Protein AF-A0A947FS36-F1 (afdb_monomer_lite)

Structure (mmCIF, N/CA/C/O backbone):
data_AF-A0A947FS36-F1
#
_entry.id   AF-A0A947FS36-F1
#
loop_
_atom_site.group_PDB
_atom_site.id
_atom_site.type_symbol
_atom_site.label_atom_id
_atom_site.label_alt_id
_atom_site.label_comp_id
_atom_site.label_asym_id
_atom_site.label_entity_id
_atom_site.label_seq_id
_atom_site.pdbx_PDB_ins_code
_atom_site.Cartn_x
_atom_site.Cartn_y
_atom_site.Cartn_z
_atom_site.occupancy
_atom_site.B_iso_or_equiv
_atom_site.auth_seq_id
_atom_site.auth_comp_id
_atom_site.auth_asym_id
_atom_site.auth_atom_id
_atom_site.pdbx_PDB_model_num
ATOM 1 N N . LEU A 1 1 ? 10.076 -8.261 31.328 1.00 41.41 1 LEU A N 1
ATOM 2 C CA . LEU A 1 1 ? 10.360 -7.768 29.961 1.00 41.41 1 LEU A CA 1
ATOM 3 C C . LEU A 1 1 ? 9.691 -6.410 29.827 1.00 41.41 1 LEU A C 1
ATOM 5 O O . LEU A 1 1 ? 8.472 -6.338 29.897 1.00 41.41 1 LEU A O 1
ATOM 9 N N . GLN A 1 2 ? 10.481 -5.336 29.823 1.00 39.88 2 GLN A N 1
ATOM 10 C CA . GLN A 1 2 ? 9.966 -3.966 29.805 1.00 39.88 2 GLN A CA 1
ATOM 11 C C . GLN A 1 2 ? 9.303 -3.676 28.454 1.00 39.88 2 GLN A C 1
ATOM 13 O O . GLN A 1 2 ? 9.925 -3.871 27.413 1.00 39.88 2 GLN A O 1
ATOM 18 N N . GLN A 1 3 ? 8.069 -3.171 28.476 1.00 48.09 3 GLN A N 1
ATOM 19 C CA . GLN A 1 3 ? 7.453 -2.521 27.323 1.00 48.09 3 GLN A CA 1
ATOM 20 C C . GLN A 1 3 ? 8.131 -1.161 27.096 1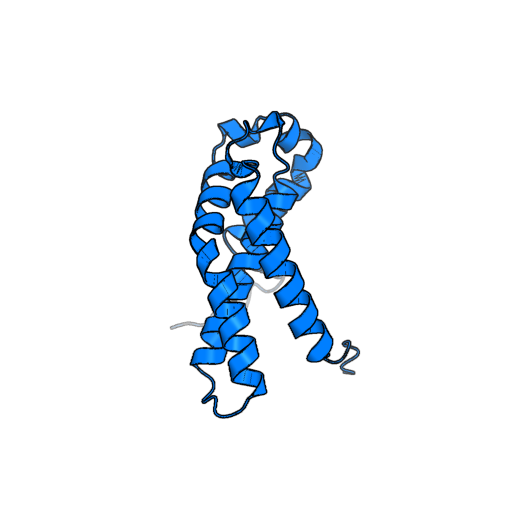.00 48.09 3 GLN A C 1
ATOM 22 O O . GLN A 1 3 ? 7.609 -0.122 27.483 1.00 48.09 3 GLN A O 1
ATOM 27 N N . GLN A 1 4 ? 9.326 -1.159 26.504 1.00 44.06 4 GLN A N 1
ATOM 28 C CA . GLN A 1 4 ? 9.970 0.061 26.003 1.00 44.06 4 GLN A CA 1
ATOM 29 C C . GLN A 1 4 ? 9.469 0.377 24.584 1.00 44.06 4 GLN A C 1
ATOM 31 O O . GLN A 1 4 ? 10.244 0.480 23.639 1.00 44.06 4 GLN A O 1
ATOM 36 N N . GLY A 1 5 ? 8.150 0.480 24.425 1.00 57.34 5 GLY A N 1
ATOM 37 C CA . GLY A 1 5 ? 7.522 1.016 23.220 1.00 57.34 5 GLY A CA 1
ATOM 38 C C . GLY A 1 5 ? 7.072 2.453 23.469 1.00 57.34 5 GLY A C 1
ATOM 39 O O . GLY A 1 5 ? 6.613 2.772 24.568 1.00 57.34 5 GLY A O 1
ATOM 40 N N . ALA A 1 6 ? 7.192 3.323 22.463 1.00 64.94 6 ALA A N 1
ATOM 41 C CA . ALA A 1 6 ? 6.545 4.631 22.503 1.00 64.94 6 ALA A CA 1
ATOM 42 C C . ALA A 1 6 ? 5.041 4.431 22.748 1.00 64.94 6 ALA A C 1
ATOM 44 O O . ALA A 1 6 ? 4.398 3.639 22.059 1.00 64.94 6 ALA A O 1
ATOM 45 N N . GLN A 1 7 ? 4.489 5.115 23.751 1.00 65.81 7 GLN A N 1
ATOM 46 C CA . GLN A 1 7 ? 3.062 5.020 24.048 1.00 65.81 7 GLN A CA 1
ATOM 47 C C . GLN A 1 7 ? 2.253 5.577 22.864 1.00 65.81 7 GLN A C 1
ATOM 49 O O . GLN A 1 7 ? 2.636 6.622 22.323 1.00 65.81 7 GLN A O 1
ATOM 54 N N . PRO A 1 8 ? 1.147 4.924 22.460 1.00 66.56 8 PRO A N 1
ATOM 55 C CA . PRO A 1 8 ? 0.276 5.441 21.414 1.00 66.56 8 PRO A CA 1
ATOM 56 C C . PRO A 1 8 ? -0.193 6.848 21.786 1.00 66.56 8 PRO A C 1
ATOM 58 O O . PRO A 1 8 ? -0.743 7.057 22.865 1.00 66.56 8 PRO A O 1
ATOM 61 N N . GLN A 1 9 ? 0.038 7.821 20.905 1.00 78.38 9 GLN A N 1
ATOM 62 C CA . GLN A 1 9 ? -0.444 9.191 21.073 1.00 78.38 9 GLN A CA 1
ATOM 63 C C . GLN A 1 9 ? -1.666 9.381 20.165 1.00 78.38 9 GLN A C 1
ATOM 65 O O . GLN A 1 9 ? -1.481 9.564 18.959 1.00 78.38 9 GLN A O 1
ATOM 70 N N . PRO A 1 10 ? -2.907 9.366 20.696 1.00 77.00 10 PRO A N 1
ATOM 71 C CA . PRO A 1 10 ? -4.120 9.444 19.873 1.00 77.00 10 PRO A CA 1
ATOM 72 C C . PRO A 1 10 ? -4.142 10.680 18.968 1.00 77.00 10 PRO A C 1
ATOM 74 O O . PRO A 1 10 ? -4.456 10.595 17.786 1.00 77.00 10 PRO A O 1
ATOM 77 N N . VAL A 1 11 ? -3.672 11.818 19.491 1.00 85.56 11 VAL A N 1
ATOM 78 C CA . VAL A 1 11 ? -3.561 13.077 18.738 1.00 85.56 11 VAL A CA 1
ATOM 79 C C . VAL A 1 11 ? -2.587 12.968 17.561 1.00 85.56 11 VAL A C 1
ATOM 81 O O . VAL A 1 11 ? -2.802 13.594 16.524 1.00 85.56 11 VAL A O 1
ATOM 84 N N . LEU A 1 12 ? -1.499 12.205 17.704 1.00 88.62 12 LEU A N 1
ATOM 85 C CA . LEU A 1 12 ? -0.556 11.987 16.609 1.00 88.62 12 LEU A CA 1
ATOM 86 C C . LEU A 1 12 ? -1.183 11.097 15.536 1.00 88.62 12 LEU A C 1
ATOM 88 O O . LEU A 1 12 ? -1.080 11.423 14.358 1.00 88.62 12 LEU A O 1
ATOM 92 N N . LEU A 1 13 ? -1.868 10.023 15.942 1.00 87.75 13 LEU A N 1
ATOM 93 C CA . LEU A 1 13 ? -2.570 9.132 15.021 1.00 87.75 13 LEU A CA 1
ATOM 94 C C . LEU A 1 13 ? -3.605 9.899 14.187 1.00 87.75 13 LEU A C 1
ATOM 96 O O . LEU A 1 13 ? -3.556 9.835 12.963 1.00 87.75 13 LEU A O 1
ATOM 100 N N . GLU A 1 14 ? -4.471 10.694 14.820 1.00 89.12 14 GLU A N 1
ATOM 101 C CA . GLU A 1 14 ? -5.468 11.504 14.104 1.00 89.12 14 GLU A CA 1
ATOM 102 C C . GLU A 1 14 ? -4.820 12.452 13.086 1.00 89.12 14 GLU A C 1
ATOM 104 O O . GLU A 1 14 ? -5.291 12.565 11.953 1.00 89.12 14 GLU A O 1
ATOM 109 N N . LYS A 1 15 ? -3.717 13.114 13.461 1.00 93.00 15 LYS A N 1
ATOM 110 C CA . LYS A 1 15 ? -2.973 14.007 12.557 1.00 93.00 15 LYS A CA 1
ATOM 111 C C . LYS A 1 15 ? -2.351 13.253 11.384 1.00 93.00 15 LYS A C 1
ATOM 113 O O . LYS A 1 15 ? -2.350 13.773 10.268 1.00 93.00 15 LYS A O 1
ATOM 118 N N . LEU A 1 16 ? -1.817 12.057 11.629 1.00 94.44 16 LEU A N 1
ATOM 119 C CA . LEU A 1 16 ? -1.241 11.209 10.587 1.00 94.44 16 LEU A CA 1
ATOM 120 C C . LEU A 1 16 ? -2.314 10.737 9.606 1.00 94.44 16 LEU A C 1
ATOM 122 O O . LEU A 1 16 ? -2.086 10.802 8.402 1.00 94.44 16 LEU A O 1
ATOM 126 N N . LEU A 1 17 ? -3.496 10.351 10.090 1.00 94.81 17 LEU A N 1
ATOM 127 C CA . LEU A 1 17 ? -4.616 9.971 9.229 1.00 94.81 17 LEU A CA 1
ATOM 128 C C . LEU A 1 17 ? -5.124 11.163 8.404 1.00 94.81 17 LEU A C 1
ATOM 130 O O . LEU A 1 17 ? -5.305 11.032 7.195 1.00 94.81 17 LEU A O 1
ATOM 134 N N . ASP A 1 18 ? -5.257 12.352 9.002 1.00 95.94 18 ASP A N 1
ATOM 135 C CA . ASP A 1 18 ? -5.619 13.574 8.266 1.00 95.94 18 ASP A CA 1
ATOM 136 C C . ASP A 1 18 ? -4.592 13.918 7.171 1.00 95.94 18 ASP A C 1
ATOM 138 O O . ASP A 1 18 ? -4.960 14.359 6.076 1.00 95.94 18 ASP A O 1
ATOM 142 N N . ALA A 1 19 ? -3.300 13.727 7.447 1.00 97.31 19 ALA A N 1
ATOM 143 C CA . ALA A 1 19 ? -2.236 13.922 6.467 1.00 97.31 19 ALA A CA 1
ATOM 144 C C . ALA A 1 19 ? -2.281 12.859 5.357 1.00 97.31 19 ALA A C 1
ATOM 146 O O . ALA A 1 19 ? -2.193 13.214 4.180 1.00 97.31 19 ALA A O 1
ATOM 147 N N . ALA A 1 20 ? -2.487 11.588 5.713 1.00 97.12 20 ALA A N 1
ATOM 148 C CA . ALA A 1 20 ? -2.605 10.480 4.770 1.00 97.12 20 ALA A CA 1
ATOM 149 C C . ALA A 1 20 ? -3.781 10.685 3.806 1.00 97.12 20 ALA A C 1
ATOM 151 O O . ALA A 1 20 ? -3.598 10.569 2.597 1.00 97.12 20 ALA A O 1
ATOM 152 N N . ILE A 1 21 ? -4.953 11.099 4.306 1.00 98.06 21 ILE A N 1
ATOM 153 C CA . ILE A 1 21 ? -6.134 11.403 3.479 1.00 98.06 21 ILE A CA 1
ATOM 154 C C . ILE A 1 21 ? -5.824 12.510 2.463 1.00 98.06 21 ILE A C 1
ATOM 156 O O . ILE A 1 21 ? -6.182 12.403 1.287 1.00 98.06 21 ILE A O 1
ATOM 160 N N . LYS A 1 22 ? -5.160 13.591 2.895 1.00 97.94 22 LYS A N 1
ATOM 161 C CA . LYS A 1 22 ? -4.779 14.700 2.001 1.00 97.94 22 LYS A CA 1
ATOM 162 C C . LYS A 1 22 ? -3.775 14.245 0.941 1.00 97.94 22 LYS A C 1
ATOM 164 O O . LYS A 1 22 ? -3.949 14.586 -0.228 1.00 97.94 22 LYS A O 1
ATOM 169 N N . GLY A 1 23 ? -2.768 13.472 1.345 1.00 96.50 23 GLY A N 1
ATOM 170 C CA . GLY A 1 23 ? -1.749 12.920 0.454 1.00 96.50 23 GLY A CA 1
ATOM 171 C C . GLY A 1 23 ? -2.342 11.976 -0.590 1.00 96.50 23 GLY A C 1
ATOM 172 O O . GLY A 1 23 ? -2.137 12.192 -1.781 1.00 96.50 23 GLY A O 1
ATOM 173 N N . LEU A 1 24 ? -3.154 11.002 -0.168 1.00 96.69 24 LEU A N 1
ATOM 174 C CA . LEU A 1 24 ? -3.831 10.056 -1.061 1.00 96.69 24 LEU A CA 1
ATOM 175 C C . LEU A 1 24 ? -4.757 10.757 -2.052 1.00 96.69 24 LEU A C 1
ATOM 177 O O . LEU A 1 24 ? -4.740 10.437 -3.235 1.00 96.69 24 LEU A O 1
ATOM 181 N N . ARG A 1 25 ? -5.513 11.767 -1.607 1.00 97.12 25 ARG A N 1
ATOM 182 C CA . ARG A 1 25 ? -6.364 12.556 -2.507 1.00 97.12 25 ARG A CA 1
ATOM 183 C C . ARG A 1 25 ? -5.558 13.258 -3.598 1.00 97.12 25 ARG A C 1
ATOM 185 O O . ARG A 1 25 ? -6.030 13.354 -4.729 1.00 97.12 25 ARG A O 1
ATOM 192 N N . TYR A 1 26 ? -4.391 13.799 -3.254 1.00 96.81 26 TYR A N 1
ATOM 193 C CA . TYR A 1 26 ? -3.506 14.433 -4.228 1.00 96.81 26 TYR A CA 1
ATOM 194 C C . TYR A 1 26 ? -2.905 13.393 -5.178 1.00 96.81 26 TYR A C 1
ATOM 196 O O . TYR A 1 26 ? -3.018 13.543 -6.391 1.00 96.81 26 TYR A O 1
ATOM 204 N N . TYR A 1 27 ? -2.355 12.311 -4.629 1.00 95.75 27 TYR A N 1
ATOM 205 C CA . TYR A 1 27 ? -1.723 11.228 -5.380 1.00 95.75 27 TYR A CA 1
ATOM 206 C C . TYR A 1 27 ? -2.692 10.542 -6.357 1.00 95.75 27 TYR A C 1
ATOM 208 O O . TYR A 1 27 ? -2.381 10.365 -7.529 1.00 95.75 27 TYR A O 1
ATOM 216 N N . ALA A 1 28 ? -3.927 10.264 -5.931 1.00 94.62 28 ALA A N 1
ATOM 217 C CA . ALA A 1 28 ? -4.966 9.691 -6.789 1.00 94.62 28 ALA A CA 1
ATOM 218 C C . ALA A 1 28 ? -5.319 10.581 -7.997 1.00 94.62 28 ALA A C 1
ATOM 220 O O . ALA A 1 28 ? -5.824 10.092 -9.003 1.00 94.62 28 ALA A O 1
ATOM 221 N N . ARG A 1 29 ? -5.077 11.895 -7.900 1.00 95.75 29 ARG A N 1
ATOM 222 C CA . ARG A 1 29 ? -5.367 12.878 -8.954 1.00 95.75 29 ARG A CA 1
ATOM 223 C C . ARG A 1 29 ? -4.138 13.283 -9.761 1.00 95.75 29 ARG A C 1
ATOM 225 O O . ARG A 1 29 ? -4.303 13.967 -10.766 1.00 95.75 29 ARG A O 1
ATOM 232 N N . SER A 1 30 ? -2.931 12.914 -9.331 1.00 94.69 30 SER A N 1
ATOM 233 C CA . SER A 1 30 ? -1.692 13.363 -9.974 1.00 94.69 30 SER A CA 1
ATOM 234 C C . SER A 1 30 ? -1.407 12.642 -11.292 1.00 94.69 30 SER A C 1
ATOM 236 O O . SER A 1 30 ? -0.623 13.140 -12.096 1.00 94.69 30 SER A O 1
ATOM 238 N N . GLY A 1 31 ? -2.046 11.496 -11.541 1.00 93.50 31 GLY A N 1
ATOM 239 C CA . GLY A 1 31 ? -1.779 10.685 -12.727 1.00 93.50 31 GLY A CA 1
ATOM 240 C C . GLY A 1 31 ? -0.509 9.831 -12.611 1.00 93.50 31 GLY A C 1
ATOM 241 O O . GLY A 1 31 ? -0.038 9.301 -13.617 1.00 93.50 31 GLY A O 1
ATOM 242 N N . GLU A 1 32 ? 0.082 9.726 -11.413 1.00 93.31 32 GLU A N 1
ATOM 243 C CA . GLU A 1 32 ? 1.334 8.989 -11.194 1.00 93.31 32 GLU A CA 1
ATOM 244 C C . GLU A 1 32 ? 1.198 7.493 -11.500 1.00 93.31 32 GLU A C 1
ATOM 246 O O . GLU A 1 32 ? 2.067 6.923 -12.156 1.00 93.31 32 GLU A O 1
ATOM 251 N N . LEU A 1 33 ? 0.080 6.866 -11.119 1.00 95.25 33 LEU A N 1
ATOM 252 C CA . LEU A 1 33 ? -0.165 5.440 -11.376 1.00 95.25 33 LEU A CA 1
ATOM 253 C C . LEU A 1 33 ? -0.393 5.115 -12.860 1.00 95.25 33 LEU A C 1
ATOM 255 O O . LEU A 1 33 ? -0.364 3.953 -13.254 1.00 95.25 33 LEU A O 1
ATOM 259 N N . GLN A 1 34 ? -0.623 6.125 -13.696 1.00 96.19 34 GLN A N 1
ATOM 260 C CA . GLN A 1 34 ? -0.817 5.980 -15.137 1.00 96.19 34 GLN A CA 1
ATOM 261 C C . GLN A 1 34 ? 0.501 6.124 -15.906 1.00 96.19 34 GLN A C 1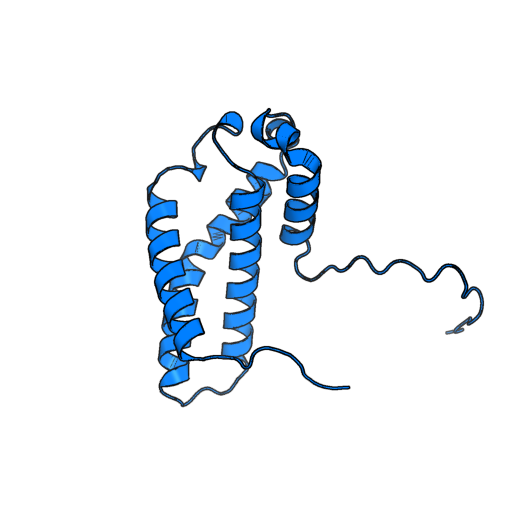
ATOM 263 O O . GLN A 1 34 ? 0.530 5.917 -17.119 1.00 96.19 34 GLN A O 1
ATOM 268 N N . GLN A 1 35 ? 1.591 6.477 -15.219 1.00 97.56 35 GLN A N 1
ATOM 269 C CA . GLN A 1 35 ? 2.897 6.603 -15.845 1.00 97.56 35 GLN A CA 1
ATOM 270 C C . GLN A 1 35 ? 3.477 5.233 -16.231 1.00 97.56 35 GLN A C 1
ATOM 272 O O . GLN A 1 35 ? 3.180 4.218 -15.589 1.00 97.56 35 GLN A O 1
ATOM 277 N N . PRO A 1 36 ? 4.341 5.185 -17.260 1.00 97.12 36 PRO A N 1
ATOM 278 C CA . PRO A 1 36 ? 5.094 3.980 -17.569 1.00 97.12 36 PRO A CA 1
ATOM 279 C C . PRO A 1 36 ? 6.036 3.598 -16.410 1.00 97.12 36 PRO A C 1
ATOM 281 O O . PRO A 1 36 ? 6.422 4.466 -15.620 1.00 97.12 36 PRO A O 1
ATOM 284 N N . PRO A 1 37 ? 6.451 2.320 -16.304 1.00 96.88 37 PRO A N 1
ATOM 285 C CA . PRO A 1 37 ? 7.192 1.820 -15.145 1.00 96.88 37 PRO A CA 1
ATOM 286 C C . PRO A 1 37 ? 8.505 2.576 -14.903 1.00 96.88 37 PRO A C 1
ATOM 288 O O . PRO A 1 37 ? 8.876 2.776 -13.751 1.00 96.88 37 PRO A O 1
ATOM 291 N N . GLN A 1 38 ? 9.160 3.090 -15.952 1.00 96.44 38 GLN A N 1
ATOM 292 C CA . GLN A 1 38 ? 10.407 3.864 -15.847 1.00 96.44 38 GLN A CA 1
ATOM 293 C C . GLN A 1 38 ? 10.260 5.172 -15.050 1.00 96.44 38 GLN A C 1
ATOM 295 O O . GLN A 1 38 ? 11.254 5.692 -14.554 1.00 96.44 38 GLN A O 1
ATOM 300 N N . TYR A 1 39 ? 9.041 5.702 -14.908 1.00 96.69 39 TYR A N 1
ATOM 301 C CA . TYR A 1 39 ? 8.766 6.945 -14.174 1.00 96.69 39 TYR A CA 1
ATOM 302 C C . TYR A 1 39 ? 8.082 6.709 -12.822 1.00 96.69 39 TYR A C 1
ATOM 304 O O . TYR A 1 39 ? 7.716 7.665 -12.135 1.00 96.69 39 TYR A O 1
ATOM 312 N N . ARG A 1 40 ? 7.900 5.446 -12.431 1.00 97.25 40 ARG A N 1
ATOM 313 C CA . ARG A 1 40 ? 7.275 5.048 -11.168 1.00 97.25 40 ARG A CA 1
ATOM 314 C C . ARG A 1 40 ? 8.324 4.472 -10.223 1.00 97.25 40 ARG A C 1
ATOM 316 O O . ARG A 1 40 ? 9.283 3.843 -10.660 1.00 97.25 40 ARG A O 1
ATOM 323 N N . LEU A 1 41 ? 8.139 4.683 -8.920 1.00 96.88 41 LEU A N 1
ATOM 324 C CA . LEU A 1 41 ? 9.018 4.138 -7.879 1.00 96.88 41 LEU A CA 1
ATOM 325 C C . LEU A 1 41 ? 8.311 2.990 -7.161 1.00 96.88 41 LEU A C 1
ATOM 327 O O . LEU A 1 41 ? 7.475 3.229 -6.289 1.00 96.88 41 LEU A O 1
ATOM 331 N N . ALA A 1 42 ? 8.667 1.754 -7.512 1.00 97.94 42 ALA A N 1
ATOM 332 C CA . ALA A 1 42 ? 7.980 0.558 -7.032 1.00 97.94 42 ALA A CA 1
ATOM 333 C C . ALA A 1 42 ? 7.912 0.468 -5.502 1.00 97.94 42 ALA A C 1
ATOM 335 O O . ALA A 1 42 ? 6.817 0.385 -4.957 1.00 97.94 42 ALA A O 1
ATOM 336 N N . PHE A 1 43 ? 9.034 0.581 -4.785 1.00 97.94 43 PHE A N 1
ATOM 337 C CA . PHE A 1 43 ? 9.040 0.530 -3.316 1.00 97.94 43 PHE A CA 1
ATOM 338 C C . PHE A 1 43 ? 8.120 1.573 -2.658 1.00 97.94 43 PHE A C 1
ATOM 340 O O . PHE A 1 43 ? 7.524 1.295 -1.618 1.00 97.94 43 PHE A O 1
ATOM 347 N N . ARG A 1 44 ? 7.975 2.769 -3.252 1.00 97.31 44 ARG A N 1
ATOM 348 C CA . ARG A 1 44 ? 7.092 3.828 -2.733 1.00 97.31 44 ARG A CA 1
ATOM 349 C C . ARG A 1 44 ? 5.633 3.413 -2.863 1.00 97.31 44 ARG A C 1
ATOM 351 O O . ARG A 1 44 ? 4.858 3.576 -1.926 1.00 97.31 44 ARG A O 1
ATOM 358 N N . GLU A 1 45 ? 5.271 2.888 -4.024 1.00 98.38 45 GLU A N 1
ATOM 359 C CA . GLU A 1 45 ? 3.906 2.465 -4.319 1.00 98.38 45 GLU A CA 1
ATOM 360 C C . GLU A 1 45 ? 3.536 1.193 -3.555 1.00 98.38 45 GLU A C 1
ATOM 362 O O . GLU A 1 45 ? 2.483 1.134 -2.933 1.00 98.38 45 GLU A O 1
ATOM 367 N N . LEU A 1 46 ? 4.429 0.208 -3.497 1.00 98.44 46 LEU A N 1
ATOM 368 C CA . LEU A 1 46 ? 4.237 -1.009 -2.707 1.00 98.44 46 LEU A CA 1
ATOM 369 C C . LEU A 1 46 ? 4.151 -0.693 -1.207 1.00 98.44 46 LEU A C 1
ATOM 371 O O . LEU A 1 46 ? 3.329 -1.271 -0.502 1.00 98.44 46 LEU A O 1
ATOM 375 N N . GLY A 1 47 ? 4.913 0.294 -0.722 1.00 97.50 47 GLY A N 1
ATOM 376 C CA . GLY A 1 47 ? 4.760 0.824 0.635 1.00 97.50 47 GLY A CA 1
ATOM 377 C C . GLY A 1 47 ? 3.379 1.430 0.887 1.00 97.50 47 GLY A C 1
ATOM 378 O O . GLY A 1 47 ? 2.795 1.211 1.949 1.00 97.50 47 GLY A O 1
ATOM 379 N N . LEU A 1 48 ? 2.820 2.135 -0.101 1.00 97.62 48 LEU A N 1
ATOM 380 C CA . LEU A 1 48 ? 1.437 2.604 -0.045 1.00 97.62 48 LEU A CA 1
ATOM 381 C C . LEU A 1 48 ? 0.444 1.431 -0.031 1.00 97.62 48 LEU A C 1
ATOM 383 O O . LEU A 1 48 ? -0.484 1.455 0.774 1.00 97.62 48 LEU A O 1
ATOM 387 N N . SER A 1 49 ? 0.670 0.393 -0.843 1.00 98.19 49 SER A N 1
ATOM 388 C CA . SER A 1 49 ? -0.149 -0.830 -0.859 1.00 98.19 49 SER A CA 1
ATOM 389 C C . SER A 1 49 ? -0.211 -1.497 0.519 1.00 98.19 49 SER A C 1
ATOM 391 O O . SER A 1 49 ? -1.290 -1.765 1.047 1.00 98.19 49 SER A O 1
ATOM 393 N N . ILE A 1 50 ? 0.946 -1.663 1.172 1.00 97.00 50 ILE A N 1
ATOM 394 C CA . ILE A 1 50 ? 1.051 -2.184 2.545 1.00 97.00 50 ILE A CA 1
ATOM 395 C C . ILE A 1 50 ? 0.286 -1.290 3.532 1.00 97.00 50 ILE A C 1
ATOM 397 O O . ILE A 1 50 ? -0.429 -1.784 4.406 1.00 97.00 50 ILE A O 1
ATOM 401 N N . GLY A 1 51 ? 0.397 0.033 3.387 1.00 95.94 51 GLY A N 1
ATOM 402 C CA . GLY A 1 51 ? -0.367 0.987 4.191 1.00 95.94 51 GLY A CA 1
ATOM 403 C C . GLY A 1 51 ? -1.883 0.823 4.032 1.00 95.94 51 GLY A C 1
ATOM 404 O O . GLY A 1 51 ? -2.608 0.896 5.023 1.00 95.94 51 GLY A O 1
ATOM 405 N N . LEU A 1 52 ? -2.369 0.549 2.818 1.00 96.81 52 LEU A N 1
ATOM 406 C CA . LEU A 1 52 ? -3.791 0.316 2.544 1.00 96.81 52 LEU A CA 1
ATOM 407 C C . LEU A 1 52 ? -4.290 -1.014 3.134 1.00 96.81 52 LEU A C 1
ATOM 409 O O . LEU A 1 52 ? -5.370 -1.033 3.724 1.00 96.81 52 LEU A O 1
ATOM 413 N N . HIS A 1 53 ? -3.485 -2.084 3.097 1.00 96.19 53 HIS A N 1
ATOM 414 C CA . HIS A 1 53 ? -3.770 -3.311 3.865 1.00 96.19 53 HIS A CA 1
ATOM 415 C C . HIS A 1 53 ? -3.906 -3.019 5.367 1.00 96.19 53 HIS A C 1
ATOM 417 O O . HIS A 1 53 ? -4.813 -3.523 6.032 1.00 96.19 53 HIS A O 1
ATOM 423 N N . ALA A 1 54 ? -3.037 -2.167 5.921 1.00 93.75 54 ALA A N 1
ATOM 424 C CA . ALA A 1 54 ? -3.118 -1.790 7.329 1.00 93.75 54 ALA A CA 1
ATOM 425 C C . ALA A 1 54 ? -4.404 -1.006 7.655 1.00 93.75 54 ALA A C 1
ATOM 427 O O . ALA A 1 54 ? -5.012 -1.259 8.695 1.00 93.75 54 ALA A O 1
ATOM 428 N N . VAL A 1 55 ? -4.852 -0.104 6.772 1.00 94.12 55 VAL A N 1
ATOM 429 C CA . VAL A 1 55 ? -6.126 0.627 6.925 1.00 94.12 55 VAL A CA 1
ATOM 430 C C . VAL A 1 55 ? -7.312 -0.337 6.982 1.00 94.12 55 VAL A C 1
ATOM 432 O O . VAL A 1 55 ? -8.148 -0.209 7.877 1.00 94.12 55 VAL A O 1
ATOM 435 N N . GLU A 1 56 ? -7.362 -1.326 6.087 1.00 93.19 56 GLU A N 1
ATOM 436 C CA . GLU A 1 56 ? -8.423 -2.338 6.076 1.00 93.19 56 GLU A CA 1
ATOM 437 C C . GLU A 1 56 ? -8.475 -3.109 7.407 1.00 93.19 56 GLU A C 1
ATOM 439 O O . GLU A 1 56 ? -9.537 -3.236 8.022 1.00 93.19 56 GLU A O 1
ATOM 444 N N . ARG A 1 57 ? -7.319 -3.538 7.931 1.00 90.94 57 ARG A N 1
ATOM 445 C CA . ARG A 1 57 ? -7.234 -4.211 9.241 1.00 90.94 57 ARG A CA 1
ATOM 446 C C . ARG A 1 57 ? -7.666 -3.319 10.402 1.00 90.94 57 ARG A C 1
ATOM 448 O O . ARG A 1 57 ? -8.308 -3.800 11.343 1.00 90.94 57 ARG A O 1
ATOM 455 N N . MET A 1 58 ? -7.309 -2.034 10.367 1.00 90.06 58 MET A N 1
ATOM 456 C CA . MET A 1 58 ? -7.730 -1.069 11.387 1.00 90.06 58 MET A CA 1
ATOM 457 C C . MET A 1 58 ? -9.252 -0.907 11.379 1.00 90.06 58 MET A C 1
ATOM 459 O O . MET A 1 58 ? -9.862 -0.949 12.447 1.00 90.06 58 MET A O 1
ATOM 463 N N . GLN A 1 59 ? -9.870 -0.803 10.199 1.00 89.19 59 GLN A N 1
ATOM 464 C CA . GLN A 1 59 ? -11.324 -0.708 10.063 1.00 89.19 59 GLN A CA 1
ATOM 465 C C . GLN A 1 59 ? -12.018 -1.966 10.607 1.00 89.19 59 GLN A C 1
ATOM 467 O O . GLN A 1 59 ? -12.892 -1.859 11.464 1.00 89.19 59 GLN A O 1
ATOM 472 N N . GLN A 1 60 ? -11.555 -3.158 10.217 1.00 87.81 60 GLN A N 1
ATOM 473 C CA . GLN A 1 60 ? -12.094 -4.430 10.719 1.00 87.81 60 GLN A CA 1
ATOM 474 C C . GLN A 1 60 ? -11.965 -4.570 12.245 1.00 87.81 60 GLN A C 1
ATOM 476 O O . GLN A 1 60 ? -12.809 -5.186 12.898 1.00 87.81 60 GLN A O 1
ATOM 481 N N . SER A 1 61 ? -10.892 -4.028 12.826 1.00 86.7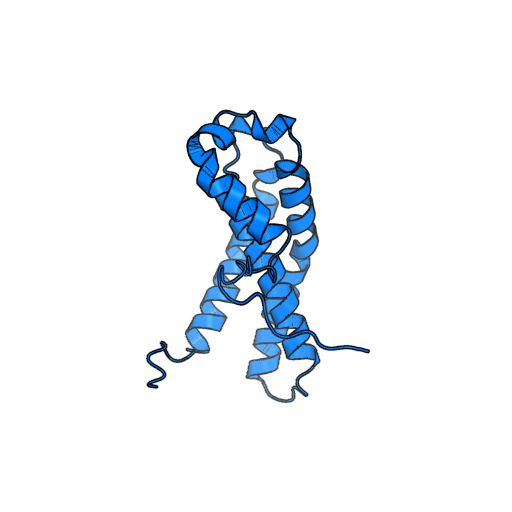5 61 SER A N 1
ATOM 482 C CA . SER A 1 61 ? -10.680 -4.028 14.277 1.00 86.75 61 SER A CA 1
ATOM 483 C C . SER A 1 61 ? -11.643 -3.082 14.996 1.00 86.75 61 SER A C 1
ATOM 485 O O . SER A 1 61 ? -12.129 -3.423 16.075 1.00 86.75 61 SER A O 1
ATOM 487 N N . LEU A 1 62 ? -11.958 -1.924 14.402 1.00 83.62 62 LEU A N 1
ATOM 488 C CA . LEU A 1 62 ? -12.972 -1.015 14.941 1.00 83.62 62 LEU A CA 1
ATOM 489 C C . LEU A 1 62 ? -14.374 -1.608 14.873 1.00 83.62 62 LEU A C 1
ATOM 491 O O . LEU A 1 62 ? -15.094 -1.487 15.854 1.00 83.62 62 LEU A O 1
ATOM 495 N N . ASP A 1 63 ? -14.735 -2.276 13.776 1.00 80.06 63 ASP A N 1
ATOM 496 C CA . ASP A 1 63 ? -16.067 -2.871 13.608 1.00 80.06 63 ASP A CA 1
ATOM 497 C C . ASP A 1 63 ? -16.341 -3.983 14.641 1.00 80.06 63 ASP A C 1
ATOM 499 O O . ASP A 1 63 ? -17.482 -4.211 15.042 1.00 80.06 63 ASP A O 1
ATOM 503 N N . LYS A 1 64 ? -15.285 -4.669 15.107 1.00 78.38 64 LYS A N 1
ATOM 504 C CA . LYS A 1 64 ? -15.360 -5.713 16.146 1.00 78.38 64 LYS A CA 1
ATOM 505 C C . LYS A 1 64 ? -15.442 -5.157 17.569 1.00 78.38 64 LYS A C 1
ATOM 507 O O . LYS A 1 64 ? -15.932 -5.848 18.462 1.00 78.38 64 LYS A O 1
ATOM 512 N N . ALA A 1 65 ? -14.941 -3.948 17.807 1.00 72.81 65 ALA A N 1
ATOM 513 C CA . ALA A 1 65 ? -15.061 -3.285 19.097 1.00 72.81 65 ALA A CA 1
ATOM 514 C C . ALA A 1 65 ? -16.424 -2.580 19.160 1.00 72.81 65 ALA A C 1
ATOM 516 O O . ALA A 1 65 ? -16.747 -1.782 18.294 1.00 72.81 65 ALA A O 1
ATOM 517 N N . ALA A 1 66 ? -17.257 -2.844 20.167 1.00 58.69 66 ALA A N 1
ATOM 518 C CA . ALA A 1 66 ? -18.507 -2.099 20.332 1.00 58.69 66 ALA A CA 1
ATOM 519 C C . ALA A 1 66 ? -18.187 -0.615 20.634 1.00 58.69 66 ALA A C 1
ATOM 521 O O . ALA A 1 66 ? -17.758 -0.295 21.741 1.00 58.69 66 ALA A O 1
ATOM 522 N N . GLN A 1 67 ? -18.335 0.285 19.654 1.00 61.34 67 GLN A N 1
ATOM 523 C CA . GLN A 1 67 ? -17.915 1.692 19.765 1.00 61.34 67 GLN A CA 1
ATOM 524 C C . GLN A 1 67 ? -19.094 2.616 20.120 1.00 61.34 67 GLN A C 1
ATOM 526 O O . GLN A 1 67 ? -20.022 2.749 19.329 1.00 61.34 67 GLN A O 1
ATOM 531 N N . ASN A 1 68 ? -19.028 3.310 21.265 1.00 56.88 68 ASN A N 1
ATOM 532 C CA . ASN A 1 68 ? -19.978 4.370 21.662 1.00 56.88 68 ASN A CA 1
ATOM 533 C C . ASN A 1 68 ? -19.284 5.674 22.137 1.00 56.88 68 ASN A C 1
ATOM 535 O O . ASN A 1 68 ? -19.919 6.493 22.797 1.00 56.88 68 ASN A O 1
ATOM 539 N N . ASP A 1 69 ? -18.003 5.895 21.812 1.00 67.62 69 ASP A N 1
ATOM 540 C CA . ASP A 1 69 ? -17.277 7.131 22.165 1.00 67.62 69 ASP A CA 1
ATOM 541 C C . ASP A 1 69 ? -17.042 8.052 20.947 1.00 67.62 69 ASP A C 1
ATOM 543 O O . ASP A 1 69 ? -16.909 7.600 19.808 1.00 67.62 69 ASP A O 1
ATOM 547 N N . ALA A 1 70 ? -16.975 9.364 21.188 1.00 62.53 70 ALA A N 1
ATOM 548 C CA . ALA A 1 70 ? -16.774 10.400 20.176 1.00 62.53 70 ALA A CA 1
ATOM 549 C C . ALA A 1 70 ? -15.396 10.307 19.490 1.00 62.53 70 ALA A C 1
ATOM 551 O O . ALA A 1 70 ? -15.290 10.570 18.289 1.00 62.53 70 ALA A O 1
ATOM 552 N N . GLY A 1 71 ? -14.346 9.888 20.213 1.00 65.88 71 GLY A N 1
ATOM 553 C CA . GLY A 1 71 ? -13.023 9.633 19.621 1.00 65.88 71 GLY A CA 1
ATOM 554 C C . GLY A 1 71 ? -13.062 8.518 18.570 1.00 65.88 71 GLY A C 1
ATOM 555 O O . GLY A 1 71 ? -12.453 8.624 17.504 1.00 65.88 71 GLY A O 1
ATOM 556 N N . SER A 1 72 ? -13.876 7.494 18.818 1.00 75.88 72 SER A N 1
ATOM 557 C CA . SER A 1 72 ? -14.081 6.379 17.896 1.00 75.88 72 SER A CA 1
ATOM 558 C C . SER A 1 72 ? -14.826 6.791 16.627 1.00 75.88 72 SER A C 1
ATOM 560 O O . SER A 1 72 ? -14.509 6.287 15.553 1.00 75.88 72 SER A O 1
ATOM 562 N N . GLN A 1 73 ? -15.753 7.752 16.713 1.00 83.81 73 GLN A N 1
ATOM 563 C CA . GLN A 1 73 ? -16.476 8.271 15.544 1.00 83.81 73 GLN A CA 1
ATOM 564 C C . GLN A 1 73 ? -15.554 9.022 14.577 1.00 83.81 73 GLN A C 1
ATOM 566 O O . GLN A 1 73 ? -15.641 8.827 13.363 1.00 83.81 73 GLN A O 1
ATOM 571 N N . ARG A 1 74 ? -14.643 9.863 15.091 1.00 87.56 74 ARG A N 1
ATOM 572 C CA . ARG A 1 74 ? -13.671 10.563 14.236 1.00 87.56 74 ARG A CA 1
ATOM 573 C C . ARG A 1 74 ? -12.732 9.578 13.552 1.00 87.56 74 ARG A C 1
ATOM 575 O O . ARG A 1 74 ? -12.521 9.684 12.345 1.00 87.56 74 ARG A O 1
ATOM 582 N N . LEU A 1 75 ? -12.194 8.626 14.310 1.00 88.19 75 LEU A N 1
ATOM 583 C CA . LEU A 1 75 ? -11.300 7.607 13.772 1.00 88.19 75 LEU A CA 1
ATOM 584 C C . LEU A 1 75 ? -12.002 6.770 12.690 1.00 88.19 75 LEU A C 1
ATOM 586 O O . LEU A 1 75 ? -11.439 6.560 11.619 1.00 88.19 75 LEU A O 1
ATOM 590 N N . GLN A 1 76 ? -13.256 6.376 12.925 1.00 89.62 76 GLN A N 1
ATOM 591 C CA . GLN A 1 76 ? -14.077 5.664 11.945 1.00 89.62 76 GLN A CA 1
ATOM 592 C C . GLN A 1 76 ? -14.305 6.494 10.674 1.00 89.62 76 GLN A C 1
ATOM 594 O O . GLN A 1 76 ? -14.195 5.966 9.571 1.00 89.62 76 GLN A O 1
ATOM 599 N N . ALA A 1 77 ? -14.557 7.800 10.797 1.00 92.19 77 ALA A N 1
ATOM 600 C CA . ALA A 1 77 ? -14.688 8.682 9.638 1.00 92.19 77 ALA A CA 1
ATOM 601 C C . ALA A 1 77 ? -13.373 8.807 8.843 1.00 92.19 77 ALA A C 1
ATOM 603 O O . ALA A 1 77 ? -13.393 8.815 7.612 1.00 92.19 77 ALA A O 1
ATOM 604 N N . GLN A 1 78 ? -12.228 8.882 9.529 1.00 95.19 78 GLN A N 1
ATOM 605 C CA . GLN A 1 78 ? -10.912 8.960 8.888 1.00 95.19 78 GLN A CA 1
ATOM 606 C C . GLN A 1 78 ? -10.552 7.664 8.154 1.00 95.19 78 GLN A C 1
ATOM 608 O O . GLN A 1 78 ? -10.142 7.717 6.994 1.00 95.19 78 GLN A O 1
ATOM 613 N N . LEU A 1 79 ? -10.740 6.506 8.792 1.00 94.56 79 LEU A N 1
ATOM 614 C CA . LEU A 1 79 ? -10.515 5.211 8.147 1.00 94.56 79 LEU A CA 1
ATOM 615 C C . LEU A 1 79 ? -11.497 4.986 6.995 1.00 94.56 79 LEU A C 1
ATOM 617 O O . LEU A 1 79 ? -11.067 4.603 5.912 1.00 94.56 79 LEU A O 1
ATOM 621 N N . GLY A 1 80 ? -12.774 5.344 7.159 1.00 95.19 80 GLY A N 1
ATOM 622 C CA . GLY A 1 80 ? -13.761 5.301 6.079 1.00 95.19 80 GLY A CA 1
ATOM 623 C C . GLY A 1 80 ? -13.365 6.152 4.866 1.00 95.19 80 GLY A C 1
ATOM 624 O O . GLY A 1 80 ? -13.539 5.723 3.728 1.00 95.19 80 GLY A O 1
ATOM 625 N N . ALA A 1 81 ? -12.766 7.329 5.082 1.00 97.12 81 ALA A N 1
ATOM 626 C CA . ALA A 1 81 ? -12.239 8.158 3.997 1.00 97.12 81 ALA A CA 1
ATOM 627 C C . ALA A 1 81 ? -11.022 7.529 3.294 1.00 97.12 81 ALA A C 1
ATOM 629 O O . ALA A 1 81 ? -10.858 7.708 2.088 1.00 97.12 81 ALA A O 1
ATOM 630 N N . LEU A 1 82 ? -10.171 6.797 4.021 1.00 97.38 82 LEU A N 1
ATOM 631 C CA . LEU A 1 82 ? -9.031 6.071 3.449 1.00 97.38 82 LEU A CA 1
ATOM 632 C C . LEU A 1 82 ? -9.470 4.808 2.691 1.00 97.38 82 LEU A C 1
ATOM 634 O O . LEU A 1 82 ? -8.911 4.516 1.637 1.00 97.38 82 LEU A O 1
ATOM 638 N N . MET A 1 83 ? -10.510 4.115 3.164 1.00 96.44 83 MET A N 1
ATOM 639 C CA . MET A 1 83 ? -11.085 2.939 2.499 1.00 96.44 83 MET A CA 1
ATOM 640 C C . MET A 1 83 ? -11.605 3.240 1.086 1.00 96.44 83 MET A C 1
ATOM 642 O O . MET A 1 83 ? -11.655 2.339 0.256 1.00 96.44 83 MET A O 1
ATOM 646 N N . GLN A 1 84 ? -11.913 4.502 0.762 1.00 96.44 84 GLN A N 1
ATOM 647 C CA . GLN A 1 84 ? -12.271 4.916 -0.603 1.00 96.44 84 GLN A CA 1
ATOM 648 C C . GLN A 1 84 ? -11.146 4.707 -1.632 1.00 96.44 84 GLN A C 1
ATOM 650 O O . GLN A 1 84 ? -11.398 4.802 -2.829 1.00 96.44 84 GLN A O 1
ATOM 655 N N . TYR A 1 85 ? -9.913 4.459 -1.182 1.00 96.62 85 TYR A N 1
ATOM 656 C CA . TYR A 1 85 ? -8.746 4.234 -2.034 1.00 96.62 85 TYR A CA 1
ATOM 657 C C . TYR A 1 85 ? -8.287 2.770 -2.037 1.00 96.62 85 TYR A C 1
ATOM 659 O O . TYR A 1 85 ? -7.203 2.498 -2.544 1.00 96.62 85 TYR A O 1
ATOM 667 N N . ILE A 1 86 ? -9.061 1.827 -1.481 1.00 94.56 86 ILE A N 1
ATOM 668 C CA . ILE A 1 86 ? -8.611 0.435 -1.323 1.00 94.56 86 ILE A CA 1
ATOM 669 C C . ILE A 1 86 ? -8.279 -0.234 -2.663 1.00 94.56 86 ILE A C 1
ATOM 671 O O . ILE A 1 86 ? -7.251 -0.893 -2.757 1.00 94.56 86 ILE A O 1
ATOM 675 N N . ASP A 1 87 ? -9.038 0.047 -3.726 1.00 95.56 87 ASP A N 1
ATOM 676 C CA . ASP A 1 87 ? -8.783 -0.497 -5.068 1.00 95.56 87 ASP A CA 1
ATOM 677 C C . ASP A 1 87 ? -7.396 -0.101 -5.605 1.00 95.56 87 ASP A C 1
ATOM 679 O O . ASP A 1 87 ? -6.824 -0.785 -6.452 1.00 95.56 87 ASP A O 1
ATOM 683 N N . MET A 1 88 ? -6.812 1.002 -5.121 1.00 96.88 88 MET A N 1
ATOM 684 C CA . MET A 1 88 ? -5.464 1.434 -5.508 1.00 96.88 88 MET A CA 1
ATOM 685 C C . MET A 1 88 ? -4.399 0.392 -5.149 1.00 96.88 88 MET A C 1
ATOM 687 O O . MET A 1 88 ? -3.415 0.259 -5.872 1.00 96.88 88 MET A O 1
ATOM 691 N N . ARG A 1 89 ? -4.611 -0.347 -4.058 1.00 96.31 89 ARG A N 1
ATOM 692 C CA . ARG A 1 89 ? -3.753 -1.440 -3.595 1.00 96.31 89 ARG A CA 1
ATOM 693 C C . ARG A 1 89 ? -3.574 -2.499 -4.680 1.00 96.31 89 ARG A C 1
ATOM 695 O O . ARG A 1 89 ? -2.455 -2.760 -5.108 1.00 96.31 89 ARG A O 1
ATOM 702 N N . GLU A 1 90 ? -4.689 -3.026 -5.179 1.00 95.94 90 GLU A N 1
ATOM 703 C CA . GLU A 1 90 ? -4.710 -4.085 -6.193 1.00 95.94 90 GLU A CA 1
ATOM 704 C C . GLU A 1 90 ? -4.116 -3.585 -7.513 1.00 95.94 90 GLU A C 1
ATOM 706 O O . GLU A 1 90 ? -3.260 -4.243 -8.093 1.00 95.94 90 GLU A O 1
ATOM 711 N N . HIS A 1 91 ? -4.441 -2.354 -7.927 1.00 97.56 91 HIS A N 1
ATOM 712 C CA . HIS A 1 91 ? -3.828 -1.750 -9.114 1.00 97.56 91 HIS A CA 1
ATOM 713 C C . HIS A 1 91 ? -2.300 -1.608 -9.008 1.00 97.56 91 HIS A C 1
ATOM 715 O O . HIS A 1 91 ? -1.597 -1.744 -10.012 1.00 97.56 91 HIS A O 1
ATOM 721 N N . ILE A 1 92 ? -1.773 -1.286 -7.822 1.00 98.44 92 ILE A N 1
ATOM 722 C CA . ILE A 1 92 ? -0.328 -1.185 -7.584 1.00 98.44 92 ILE A CA 1
ATOM 723 C C . ILE A 1 92 ? 0.315 -2.574 -7.622 1.00 98.44 92 ILE A C 1
ATOM 725 O O . ILE A 1 92 ? 1.336 -2.753 -8.291 1.00 98.44 92 ILE A O 1
ATOM 729 N N . GLU A 1 93 ? -0.272 -3.541 -6.918 1.00 98.38 93 GLU A N 1
ATOM 730 C CA . GLU A 1 93 ? 0.232 -4.913 -6.827 1.00 98.38 93 GLU A CA 1
ATOM 731 C C . GLU A 1 93 ? 0.241 -5.593 -8.194 1.00 98.38 93 GLU A C 1
ATOM 733 O O . GLU A 1 93 ? 1.295 -6.055 -8.627 1.00 98.38 93 GLU A O 1
ATOM 738 N N . ASP A 1 94 ? -0.872 -5.560 -8.927 1.00 98.25 94 ASP A N 1
ATOM 739 C CA . ASP A 1 94 ? -0.985 -6.142 -10.268 1.00 98.25 94 ASP A CA 1
ATOM 740 C C . ASP A 1 94 ? 0.004 -5.513 -11.253 1.00 98.25 94 ASP A C 1
ATOM 742 O O . ASP A 1 94 ? 0.605 -6.200 -12.087 1.00 98.25 94 ASP A O 1
ATOM 746 N N . PHE A 1 95 ? 0.219 -4.197 -11.145 1.00 98.50 95 PHE A N 1
ATOM 747 C CA . PHE A 1 95 ? 1.200 -3.512 -11.974 1.00 98.50 95 PHE A CA 1
ATOM 748 C C . PHE A 1 95 ? 2.609 -4.042 -11.698 1.00 98.50 95 PHE A C 1
ATOM 750 O O . PHE A 1 95 ? 3.305 -4.420 -12.638 1.00 98.50 95 PHE A O 1
ATOM 757 N N . TRP A 1 96 ? 3.044 -4.112 -10.441 1.00 98.38 96 TRP A N 1
ATOM 758 C CA . TRP A 1 96 ? 4.411 -4.531 -10.115 1.00 98.38 96 TRP A CA 1
ATOM 759 C C . TRP A 1 96 ? 4.626 -6.048 -10.108 1.00 98.38 96 TRP A C 1
ATOM 761 O O . TRP A 1 96 ? 5.764 -6.495 -10.241 1.00 98.38 96 TRP A O 1
ATOM 771 N N . LEU A 1 97 ? 3.562 -6.850 -10.054 1.00 98.00 97 LEU A N 1
ATOM 772 C CA . LEU A 1 97 ? 3.598 -8.297 -10.282 1.00 98.00 97 LEU A CA 1
ATOM 773 C C . LEU A 1 97 ? 3.980 -8.660 -11.722 1.00 98.00 97 LEU A C 1
ATOM 775 O O . LEU A 1 97 ? 4.520 -9.738 -11.966 1.00 98.00 97 LEU A O 1
ATOM 779 N N . SER A 1 98 ? 3.706 -7.777 -12.686 1.00 98.00 98 SER A N 1
ATOM 780 C CA . SER A 1 98 ? 4.028 -8.005 -14.094 1.00 98.00 98 SER A CA 1
ATOM 781 C C . SER A 1 98 ? 5.542 -8.167 -14.304 1.00 98.00 98 SER A C 1
ATOM 783 O O . SER A 1 98 ? 6.291 -7.199 -14.117 1.00 98.00 98 SER A O 1
ATOM 785 N N . PRO A 1 99 ? 6.022 -9.315 -14.831 1.00 96.69 99 PRO A N 1
ATOM 786 C CA . PRO A 1 99 ? 7.448 -9.513 -15.099 1.00 96.69 99 PRO A CA 1
ATOM 787 C C . PRO A 1 99 ? 8.035 -8.492 -16.078 1.00 96.69 99 PRO A C 1
ATOM 789 O O . PRO A 1 99 ? 9.242 -8.270 -16.091 1.00 96.69 99 PRO A O 1
ATOM 792 N N . LYS A 1 100 ? 7.199 -7.870 -16.921 1.00 97.31 100 LYS A N 1
ATOM 793 C CA . LYS A 1 100 ? 7.629 -6.810 -17.844 1.00 97.31 100 LYS A CA 1
ATOM 794 C C . LYS A 1 100 ? 7.957 -5.512 -17.112 1.00 97.31 100 LYS A C 1
ATOM 796 O O . LYS A 1 100 ? 8.880 -4.815 -17.514 1.00 97.31 100 LYS A O 1
ATOM 801 N N . HIS A 1 101 ? 7.216 -5.179 -16.057 1.00 97.75 101 HIS A N 1
ATOM 802 C CA . HIS A 1 101 ? 7.473 -3.970 -15.273 1.00 97.75 101 HIS A CA 1
ATOM 803 C C . HIS A 1 101 ? 8.665 -4.163 -14.334 1.00 97.75 101 HIS A C 1
ATOM 805 O O . HIS A 1 101 ? 9.415 -3.224 -14.115 1.00 97.75 101 HIS A O 1
ATOM 811 N N . GLN A 1 102 ? 8.928 -5.395 -13.893 1.00 97.62 102 GLN A N 1
ATOM 812 C CA . GLN A 1 102 ? 10.133 -5.735 -13.125 1.00 97.62 102 GLN A CA 1
ATOM 813 C C . GLN A 1 102 ? 11.437 -5.692 -13.951 1.00 97.62 102 GLN A C 1
ATOM 815 O O . GLN A 1 102 ? 12.529 -5.821 -13.405 1.00 97.62 102 GLN A O 1
ATOM 820 N N . GLN A 1 103 ? 11.344 -5.515 -15.272 1.00 96.88 103 GLN A N 1
ATOM 821 C CA . GLN A 1 103 ? 12.498 -5.325 -16.158 1.00 96.88 103 GLN A CA 1
ATOM 822 C C . GLN A 1 103 ? 12.847 -3.846 -16.381 1.00 96.88 103 GLN A C 1
ATOM 824 O O . GLN A 1 103 ? 13.820 -3.570 -17.075 1.00 96.88 103 GLN A O 1
ATOM 829 N N . SER A 1 104 ? 12.066 -2.891 -15.856 1.00 97.12 104 SER A N 1
ATOM 830 C CA . SER A 1 104 ? 12.398 -1.470 -15.999 1.00 97.12 104 SER A CA 1
ATOM 831 C C . SER A 1 104 ? 13.588 -1.080 -15.129 1.00 97.12 104 SER A C 1
ATOM 833 O O . SER A 1 104 ? 13.771 -1.615 -14.034 1.00 97.12 104 SER A O 1
ATOM 835 N N . ASP A 1 105 ? 14.335 -0.069 -15.573 1.00 96.62 105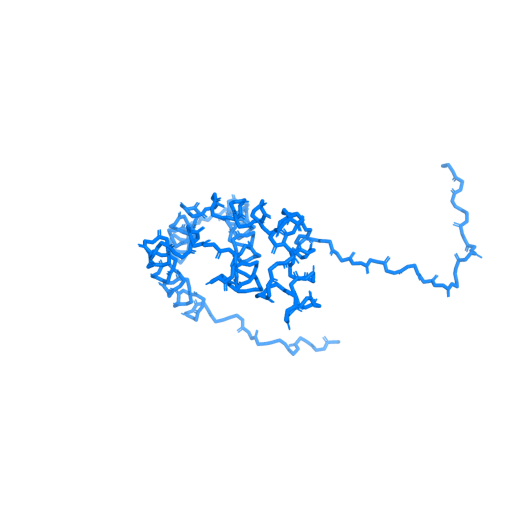 ASP A N 1
ATOM 836 C CA . ASP A 1 105 ? 15.484 0.459 -14.831 1.00 96.62 105 ASP A CA 1
ATOM 837 C C . ASP A 1 105 ? 15.089 0.857 -13.399 1.00 96.62 105 ASP A C 1
ATOM 839 O O . ASP A 1 105 ? 15.690 0.378 -12.442 1.00 96.62 105 ASP A O 1
ATOM 843 N N . SER A 1 106 ? 13.973 1.583 -13.248 1.00 95.88 106 SER A N 1
ATOM 844 C CA . SER A 1 106 ? 13.397 1.989 -11.953 1.00 95.88 106 SER A CA 1
ATOM 845 C C . SER A 1 106 ? 13.108 0.831 -10.988 1.00 95.88 106 SER A C 1
ATOM 847 O O . SER A 1 106 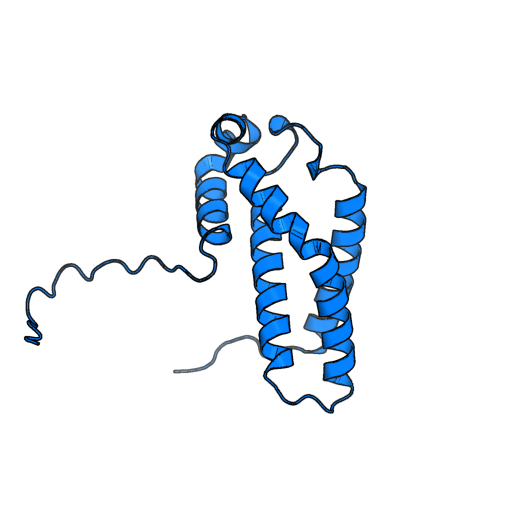? 13.123 1.020 -9.768 1.00 95.88 106 SER A O 1
ATOM 849 N N . TRP A 1 107 ? 12.837 -0.370 -11.512 1.00 98.25 107 TRP A N 1
ATOM 850 C CA . TRP A 1 107 ? 12.716 -1.571 -10.698 1.00 98.25 107 TRP A CA 1
ATOM 851 C C . TRP A 1 107 ? 14.094 -2.143 -10.376 1.00 98.25 107 TRP A C 1
ATOM 853 O O . TRP A 1 107 ? 14.402 -2.399 -9.212 1.00 98.25 107 TRP A O 1
ATOM 863 N N . THR A 1 108 ? 14.921 -2.361 -11.400 1.00 97.75 108 THR A N 1
ATOM 864 C CA . THR A 1 108 ? 16.197 -3.074 -11.259 1.00 97.75 108 THR A CA 1
ATOM 865 C C . THR A 1 108 ? 17.232 -2.315 -10.430 1.00 97.75 108 THR A C 1
ATOM 867 O O . THR A 1 108 ? 17.988 -2.949 -9.697 1.00 97.75 108 THR A O 1
ATOM 870 N N . GLU A 1 109 ? 17.217 -0.979 -10.453 1.00 97.88 109 GLU A N 1
ATOM 871 C CA . GLU A 1 109 ? 18.086 -0.118 -9.636 1.00 97.88 109 GLU A CA 1
ATOM 872 C C . GLU A 1 109 ? 17.830 -0.272 -8.126 1.00 97.88 109 GLU A C 1
ATOM 874 O O . GLU A 1 109 ? 18.715 -0.015 -7.309 1.00 97.88 109 GLU A O 1
ATOM 879 N N . HIS A 1 110 ? 16.634 -0.731 -7.743 1.00 97.38 110 HIS A N 1
ATOM 880 C CA . HIS A 1 110 ? 16.219 -0.931 -6.351 1.00 97.38 110 HIS A CA 1
ATOM 881 C C . HIS A 1 110 ? 15.652 -2.334 -6.107 1.00 97.38 110 HIS A C 1
ATOM 883 O O . HIS A 1 110 ? 14.793 -2.519 -5.242 1.00 97.38 110 HIS A O 1
ATOM 889 N N . ARG A 1 111 ? 16.122 -3.323 -6.879 1.00 97.50 111 ARG A N 1
ATOM 890 C CA . ARG A 1 111 ? 15.545 -4.670 -6.949 1.00 97.50 111 ARG A CA 1
ATOM 891 C C . ARG A 1 111 ? 15.300 -5.303 -5.580 1.00 97.50 111 ARG A C 1
ATOM 893 O O . ARG A 1 111 ? 14.178 -5.718 -5.317 1.00 97.50 111 ARG A O 1
ATOM 900 N N . ASP A 1 112 ? 16.305 -5.317 -4.707 1.00 98.00 112 ASP A N 1
ATOM 901 C CA . ASP A 1 112 ? 16.214 -5.979 -3.397 1.00 98.00 112 ASP A CA 1
ATOM 902 C C . ASP A 1 112 ? 15.101 -5.379 -2.523 1.00 98.00 112 ASP A C 1
ATOM 904 O O . ASP A 1 112 ? 14.335 -6.096 -1.880 1.00 98.00 112 ASP A O 1
ATOM 908 N N . ILE A 1 113 ? 14.970 -4.049 -2.531 1.00 97.75 113 ILE A N 1
ATOM 909 C CA . ILE A 1 113 ? 13.918 -3.348 -1.785 1.00 97.75 113 ILE A CA 1
ATOM 910 C C . ILE A 1 113 ? 12.561 -3.642 -2.424 1.00 97.75 113 ILE A C 1
ATOM 912 O O . ILE A 1 113 ? 11.602 -3.955 -1.725 1.00 97.75 113 ILE A O 1
ATOM 916 N N . ASN A 1 114 ? 12.475 -3.561 -3.750 1.00 98.19 114 ASN A N 1
ATOM 917 C CA . ASN A 1 114 ? 11.231 -3.766 -4.482 1.00 98.19 114 ASN A CA 1
ATOM 918 C C . ASN A 1 114 ? 10.676 -5.186 -4.296 1.00 98.19 114 ASN A C 1
ATOM 920 O O . ASN A 1 114 ? 9.481 -5.340 -4.058 1.00 98.19 114 ASN A O 1
ATOM 924 N N . GLU A 1 115 ? 11.533 -6.210 -4.333 1.00 97.31 115 GLU A N 1
ATOM 925 C CA . GLU A 1 115 ? 11.141 -7.605 -4.112 1.00 97.31 115 GLU A CA 1
ATOM 926 C C . GLU A 1 115 ? 10.607 -7.828 -2.689 1.00 97.31 115 GLU A C 1
ATOM 928 O O . GLU A 1 115 ? 9.551 -8.441 -2.523 1.00 97.31 115 GLU A O 1
ATOM 933 N N . VAL A 1 116 ? 11.267 -7.278 -1.661 1.00 96.06 116 VAL A N 1
ATOM 934 C CA . VAL A 1 116 ? 10.790 -7.378 -0.268 1.00 96.06 116 VAL A CA 1
ATOM 935 C C . VAL A 1 116 ? 9.467 -6.642 -0.076 1.00 96.06 116 VAL A C 1
ATOM 937 O O . VAL A 1 116 ? 8.557 -7.164 0.570 1.00 96.06 116 VAL A O 1
ATOM 940 N N . MET A 1 117 ? 9.333 -5.442 -0.640 1.00 97.62 117 MET A N 1
ATOM 941 C CA . MET A 1 117 ? 8.102 -4.660 -0.542 1.00 97.62 117 MET A CA 1
ATOM 942 C C . MET A 1 117 ? 6.944 -5.348 -1.274 1.00 97.62 117 MET A C 1
ATOM 944 O O . MET A 1 117 ? 5.837 -5.364 -0.745 1.00 97.62 117 MET A O 1
ATOM 948 N N . LEU A 1 118 ? 7.199 -5.975 -2.429 1.00 97.69 118 LEU A N 1
ATOM 949 C CA . LEU A 1 118 ? 6.199 -6.746 -3.172 1.00 97.69 118 LEU A CA 1
ATOM 950 C C . LEU A 1 118 ? 5.789 -8.00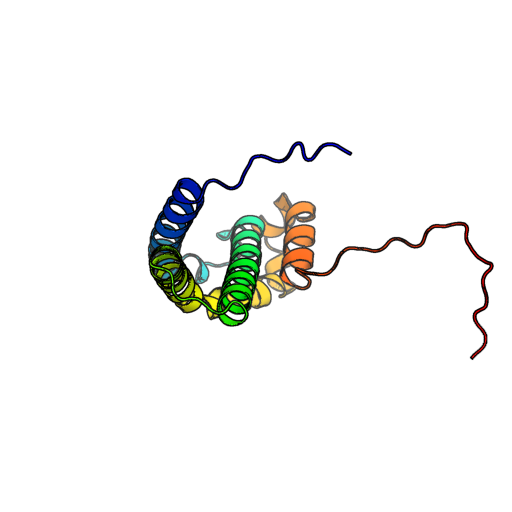6 -2.408 1.00 97.69 118 LEU A C 1
ATOM 952 O O . LEU A 1 118 ? 4.604 -8.275 -2.247 1.00 97.69 118 LEU A O 1
ATOM 956 N N . ALA A 1 119 ? 6.747 -8.764 -1.874 1.00 95.62 119 ALA A N 1
ATOM 957 C CA . ALA A 1 119 ? 6.434 -9.929 -1.051 1.00 95.62 119 ALA A CA 1
ATOM 958 C C . ALA A 1 119 ? 5.601 -9.538 0.183 1.00 95.62 119 ALA A C 1
ATOM 960 O O . ALA A 1 119 ? 4.617 -10.202 0.506 1.00 95.62 119 ALA A O 1
ATOM 961 N N . THR A 1 120 ? 5.954 -8.423 0.830 1.00 95.19 120 THR A N 1
ATOM 962 C CA . THR A 1 120 ? 5.231 -7.902 1.997 1.00 95.19 120 THR A CA 1
ATOM 963 C C . THR A 1 120 ? 3.836 -7.401 1.624 1.00 95.19 120 THR A C 1
ATOM 965 O O . THR A 1 120 ? 2.909 -7.595 2.401 1.00 95.19 120 THR A O 1
ATOM 968 N N . SER A 1 121 ? 3.644 -6.779 0.456 1.00 96.19 121 SER A N 1
ATOM 969 C CA . SER A 1 121 ? 2.313 -6.336 0.024 1.00 96.19 121 SER A CA 1
ATOM 970 C C . SER A 1 121 ? 1.398 -7.514 -0.327 1.00 96.19 121 SER A C 1
ATOM 972 O O . SER A 1 121 ? 0.221 -7.476 0.006 1.00 96.19 121 SER A O 1
ATOM 974 N N . LEU A 1 122 ? 1.932 -8.589 -0.919 1.00 94.62 122 LEU A N 1
ATOM 975 C CA . LEU A 1 122 ? 1.162 -9.795 -1.268 1.00 94.62 122 LEU A CA 1
ATOM 976 C C . LEU A 1 122 ? 0.843 -10.681 -0.058 1.00 94.62 122 LEU A C 1
ATOM 978 O O . LEU A 1 122 ? -0.191 -11.346 -0.025 1.00 94.62 122 LEU A O 1
ATOM 982 N N . ALA A 1 123 ? 1.733 -10.708 0.934 1.00 91.75 123 ALA A N 1
ATOM 983 C CA . ALA A 1 123 ? 1.556 -11.456 2.171 1.00 91.75 123 ALA A CA 1
ATOM 984 C C . ALA A 1 123 ? 1.800 -10.556 3.397 1.00 91.75 123 ALA A C 1
ATOM 986 O O . ALA A 1 123 ? 2.747 -10.780 4.152 1.00 91.75 123 ALA A O 1
ATOM 987 N N . PRO A 1 124 ? 0.929 -9.566 3.660 1.00 87.06 124 PRO A N 1
ATOM 988 C CA . PRO A 1 124 ? 1.145 -8.575 4.717 1.00 87.06 124 PRO A CA 1
ATOM 989 C C . PRO A 1 124 ? 0.975 -9.136 6.138 1.00 87.06 124 PRO A C 1
ATOM 991 O O . PRO A 1 124 ? 1.129 -8.393 7.106 1.00 87.06 124 PRO A O 1
ATOM 994 N N . ASP A 1 125 ? 0.585 -10.409 6.272 1.00 83.38 125 ASP A N 1
ATOM 995 C CA . ASP A 1 125 ? 0.575 -11.202 7.517 1.00 83.38 125 ASP A CA 1
ATOM 996 C C . ASP A 1 125 ? 1.642 -12.318 7.515 1.00 83.38 125 ASP A C 1
ATOM 998 O O . ASP A 1 125 ? 1.809 -13.039 8.500 1.00 83.38 125 ASP A O 1
ATOM 1002 N N . GLY A 1 126 ? 2.341 -12.507 6.394 1.00 71.50 126 GLY A N 1
ATOM 1003 C CA . GLY A 1 126 ? 3.267 -13.606 6.175 1.00 71.50 126 GLY A CA 1
ATOM 1004 C C . GLY A 1 126 ? 4.659 -13.271 6.688 1.00 71.50 126 GLY A C 1
ATOM 1005 O O . GLY A 1 126 ? 5.441 -12.618 6.005 1.00 71.50 126 GLY A O 1
ATOM 1006 N N . PHE A 1 127 ? 5.005 -13.767 7.872 1.00 66.00 127 PHE A N 1
ATOM 1007 C CA . PHE A 1 127 ? 6.408 -13.858 8.266 1.00 66.00 127 PHE A CA 1
ATOM 1008 C C . PHE A 1 127 ? 7.017 -15.139 7.700 1.00 66.00 127 PHE A C 1
ATOM 1010 O O . PHE A 1 127 ? 6.410 -16.209 7.766 1.00 66.00 127 PHE A O 1
ATOM 1017 N N . LEU A 1 128 ? 8.252 -15.048 7.201 1.00 59.47 128 LEU A N 1
ATOM 1018 C CA . LEU A 1 128 ? 9.042 -16.236 6.908 1.00 59.47 128 LEU A CA 1
ATOM 1019 C C . LEU A 1 128 ? 9.386 -16.931 8.229 1.00 59.47 128 LEU A C 1
ATOM 1021 O O . LEU A 1 128 ? 10.306 -16.527 8.942 1.00 59.47 128 LEU A O 1
ATOM 1025 N N . GLN A 1 129 ? 8.650 -17.988 8.558 1.00 62.78 129 GLN A N 1
ATOM 1026 C CA . GLN A 1 129 ? 9.022 -18.882 9.643 1.00 62.78 129 GLN A CA 1
ATOM 1027 C C . GLN A 1 129 ? 10.132 -19.804 9.132 1.00 62.78 129 GLN A C 1
ATOM 1029 O O . GLN A 1 129 ? 9.875 -20.813 8.478 1.00 62.78 129 GLN A O 1
ATOM 1034 N N . LEU A 1 130 ? 11.387 -19.426 9.388 1.00 68.69 130 LEU A N 1
ATOM 1035 C CA . LEU A 1 130 ? 12.523 -20.290 9.088 1.00 68.69 130 LEU A CA 1
ATOM 1036 C C . LEU A 1 130 ? 12.427 -21.549 9.963 1.00 68.69 130 LEU A C 1
ATOM 1038 O O . LEU A 1 130 ? 12.241 -21.419 11.179 1.00 68.69 130 LEU A O 1
ATOM 1042 N N . PRO A 1 131 ? 12.549 -22.761 9.393 1.00 61.69 131 PRO A N 1
ATOM 1043 C CA . PRO A 1 131 ? 12.636 -23.958 10.208 1.00 61.69 131 PRO A CA 1
ATOM 1044 C C . PRO A 1 131 ? 13.848 -23.817 11.128 1.00 61.69 131 PRO A C 1
ATOM 1046 O O . PRO A 1 131 ? 14.947 -23.476 10.683 1.00 61.69 131 PRO A O 1
ATOM 1049 N N . ILE A 1 132 ? 13.652 -24.075 12.420 1.00 62.78 132 ILE A N 1
ATOM 1050 C CA . ILE A 1 132 ? 14.772 -24.256 13.340 1.00 62.78 132 ILE A CA 1
ATOM 1051 C C . ILE A 1 132 ? 15.507 -25.497 12.834 1.00 62.78 132 ILE A C 1
ATOM 1053 O O . ILE A 1 132 ? 15.026 -26.619 12.992 1.00 62.78 132 ILE A O 1
ATOM 1057 N N . ILE A 1 133 ? 16.645 -25.304 12.167 1.00 55.28 133 ILE A N 1
ATOM 1058 C CA . ILE A 1 133 ? 17.514 -26.411 11.775 1.00 55.28 133 ILE A CA 1
ATOM 1059 C C . ILE A 1 133 ? 18.047 -27.010 13.080 1.00 55.28 133 ILE A C 1
ATOM 1061 O O . ILE A 1 133 ? 18.969 -26.468 13.686 1.00 55.28 133 ILE A O 1
ATOM 1065 N N . GLY A 1 134 ? 17.406 -28.084 13.547 1.00 55.41 134 GLY A N 1
ATOM 1066 C CA . GLY A 1 134 ? 17.789 -28.774 14.780 1.00 55.41 134 GLY A CA 1
ATOM 1067 C C . GLY A 1 134 ? 16.650 -29.315 15.645 1.00 55.41 134 GLY A C 1
ATOM 1068 O O . GLY A 1 134 ? 16.812 -29.377 16.862 1.00 55.41 134 GLY A O 1
ATOM 1069 N N . SER A 1 135 ? 15.497 -29.697 15.093 1.00 48.03 135 SER A N 1
ATOM 1070 C CA . SER A 1 135 ? 14.483 -30.431 15.871 1.00 48.03 135 SER A CA 1
ATOM 1071 C C . SER A 1 135 ? 13.753 -31.484 15.040 1.00 48.03 135 SER A C 1
ATOM 1073 O O . SER A 1 135 ? 12.531 -31.590 15.083 1.00 48.03 135 SER A O 1
ATOM 1075 N N . ASP A 1 136 ? 14.516 -32.319 14.332 1.00 48.69 136 ASP A N 1
ATOM 1076 C CA . ASP A 1 136 ? 14.069 -33.685 14.050 1.00 48.69 136 ASP A CA 1
ATOM 1077 C C . ASP A 1 136 ? 14.032 -34.452 15.374 1.00 48.69 136 ASP A C 1
ATOM 1079 O O . ASP A 1 136 ? 15.007 -35.079 15.782 1.00 48.69 136 ASP A O 1
ATOM 1083 N N . SER A 1 137 ? 12.919 -34.316 16.089 1.00 50.16 137 SER A N 1
ATOM 1084 C CA . SER A 1 137 ? 12.305 -35.329 16.951 1.00 50.16 137 SER A CA 1
ATOM 1085 C C . SER A 1 137 ? 11.205 -34.653 17.750 1.00 50.16 137 SER A C 1
ATOM 1087 O O . SER A 1 137 ? 11.464 -34.117 18.819 1.00 50.16 137 SER A O 1
ATOM 1089 N N . LEU A 1 138 ? 9.981 -34.693 17.236 1.00 38.81 138 LEU A N 1
ATOM 1090 C CA . LEU A 1 138 ? 8.782 -34.969 18.026 1.00 38.81 138 LEU A CA 1
ATOM 1091 C C . LEU A 1 138 ? 7.673 -35.309 17.032 1.00 38.81 138 LEU A C 1
ATOM 1093 O O . LEU A 1 138 ? 6.918 -34.469 16.554 1.00 38.81 138 LEU A O 1
ATOM 1097 N N . ILE A 1 139 ? 7.652 -36.595 16.686 1.00 47.38 139 ILE A N 1
ATOM 1098 C CA . ILE A 1 139 ? 6.521 -37.267 16.061 1.00 47.38 139 ILE A CA 1
ATOM 1099 C C . ILE A 1 139 ? 5.298 -37.016 16.949 1.00 47.38 139 ILE A C 1
ATOM 1101 O O . ILE A 1 139 ? 5.257 -37.506 18.077 1.00 47.38 139 ILE A O 1
ATOM 1105 N N . ILE A 1 140 ? 4.295 -36.308 16.438 1.00 38.28 140 ILE A N 1
ATOM 1106 C CA . ILE A 1 140 ? 2.925 -36.464 16.925 1.00 38.28 140 ILE A CA 1
ATOM 1107 C C . ILE A 1 140 ? 2.247 -37.419 15.946 1.00 38.28 140 ILE A C 1
ATOM 1109 O O . ILE A 1 140 ? 1.973 -37.071 14.798 1.00 38.28 140 ILE A O 1
ATOM 1113 N N . LYS A 1 141 ? 2.084 -38.666 16.397 1.00 38.22 141 LYS A N 1
ATOM 1114 C CA . LYS A 1 141 ? 1.129 -39.605 15.813 1.00 38.22 141 LYS A CA 1
ATOM 1115 C C . LYS A 1 141 ? -0.274 -39.083 16.118 1.00 38.22 141 LYS A C 1
ATOM 1117 O O . LYS A 1 141 ? -0.516 -38.758 17.275 1.00 38.22 141 LYS A O 1
ATOM 1122 N N . GLU A 1 142 ? -1.079 -39.048 15.056 1.00 50.62 142 GLU A N 1
ATOM 1123 C CA . GLU A 1 142 ? -2.554 -39.026 14.952 1.00 50.62 142 GLU A CA 1
ATOM 1124 C C . GLU A 1 142 ? -3.361 -38.308 16.043 1.00 50.62 142 GLU A C 1
ATOM 1126 O O . GLU A 1 142 ? -3.415 -38.791 17.195 1.00 50.62 142 GLU A O 1
#

Radius of gyration: 19.41 Å; chains: 1; bounding box: 38×54×48 Å

pLDDT: mean 85.75, std 17.27, range [38.22, 98.5]

Sequence (142 aa):
LQQQGAQPQPVLLEKLLDAAIKGLRYYARSGELQQPPQYRLAFRELGLSIGLHAVERMQQSLDKAAQNDAGSQRLQAQLGALMQYIDMREHIEDFWLSPKHQQSDSWTEHRDINEVMLATSLAPDGFLQLPIIGSDSLIIKE

Secondary structure (DSSP, 8-state):
----SPPP-HHHHHHHHHHHHHHHHHHHHHTGGGS-GGGS-HHHHHHHHHHHHHHHHHHHHHHHS---SHHHHHHHHHHHHHHTTTHHHHHHHHHHHSTTGGGSHHHHTTHHHHHHHHHHHH-TT-------TT--------

Foldseek 3Di:
DDPPDDDDDLVVVLVVLVVVLVVVVCVVPVCQLVDQLQSHQLLVLLVVLLVLVVLVVVLVVLVPDPDDDPSSVSVNVSSVSSPVCNVSSVSSLVQLVDVVSCPHPSCVVCVVSNVVSSVCSVCVPDDPPDPPVPDPDDDDDD